Protein AF-A0A421JPJ9-F1 (afdb_monomer_lite)

Sequence (162 aa):
MTCSSADCVCAKKSTCTCGARPAQQCNCDKAKVENVKPAAGDACVCGKRNKDACTCGSHSHCDGHREGETDFTNLNNHLFKHRTMARLSGLQREVLKIYRQCVRTVKTKPPQTQDHWRKYIRAEFEKYRHLSKRDFGAVEHLIRVAHRRLEMLQDPQIKDIH

Radius of gyration: 26.37 Å; chains: 1; bounding box: 70×38×46 Å

Secondary structure (DSSP, 8-state):
----TTT-HHHHH-B-TTSSSBTT---STTHHHHTSPPPTTTB-TTSSSBGGG--SSS----SS---S-----S---------------HHHHHHHHHHHHHHHHHTTS-TTTHHHHHHHHHHHHHTTTTS-TT-HHHHHHHHHHHHHHHHHHH-TT-----

Foldseek 3Di:
DLDALVPDLLQVQFPDPVRPGHFLPDDDPCNVPGNDFDDPVQAASNSRDGLVDTPSVPPCNPPVDPDDDDDCPDDDDDPDDDDDPPPDDPLRVLVVVLLVLQLVLLVVADPVASVVSVVVSVVVVVVCPVPDPPPVVVSVVVSVVSVVVSVVSNDPVDRHDD

Structure (mmCIF, N/CA/C/O backbone):
data_AF-A0A421JPJ9-F1
#
_entry.id   AF-A0A421JPJ9-F1
#
loop_
_atom_site.group_PDB
_atom_site.id
_atom_site.type_symbol
_atom_site.label_atom_id
_atom_site.label_alt_id
_atom_site.label_comp_id
_atom_site.label_asym_id
_atom_site.label_entity_id
_atom_site.label_seq_id
_atom_site.pdbx_PDB_ins_code
_atom_site.Cartn_x
_atom_site.Cartn_y
_atom_site.Cartn_z
_atom_site.occupancy
_atom_site.B_iso_or_equiv
_atom_site.auth_seq_id
_atom_site.auth_comp_id
_atom_site.auth_asym_id
_atom_site.auth_atom_id
_atom_site.pdbx_PDB_model_num
ATOM 1 N N . MET A 1 1 ? -26.361 -1.803 24.656 1.00 39.25 1 MET A N 1
ATOM 2 C CA . MET A 1 1 ? -25.977 -0.386 24.841 1.00 39.25 1 MET A CA 1
ATOM 3 C C . MET A 1 1 ? -27.064 0.489 24.234 1.00 39.25 1 MET A C 1
ATOM 5 O O . MET A 1 1 ? -27.146 0.591 23.018 1.00 39.25 1 MET A O 1
ATOM 9 N N . THR A 1 2 ? -27.949 1.047 25.057 1.00 44.22 2 THR A N 1
ATOM 10 C CA . THR A 1 2 ? -28.990 1.994 24.630 1.00 44.22 2 THR A CA 1
ATOM 11 C C . THR A 1 2 ? -28.340 3.353 24.393 1.00 44.22 2 THR A C 1
ATOM 13 O O . THR A 1 2 ? -27.965 4.041 25.338 1.00 44.22 2 THR A O 1
ATOM 16 N N . CYS A 1 3 ? -28.133 3.723 23.131 1.00 48.28 3 CYS A N 1
ATOM 17 C CA . CYS A 1 3 ? -27.664 5.062 22.793 1.00 48.28 3 CYS A CA 1
ATOM 18 C C . CYS A 1 3 ? -28.818 6.041 23.058 1.00 48.28 3 CYS A C 1
ATOM 20 O O . CYS A 1 3 ? -29.842 5.979 22.379 1.00 48.28 3 CYS A O 1
ATOM 22 N N . SER A 1 4 ? -28.692 6.909 24.065 1.00 58.28 4 SER A N 1
ATOM 23 C CA . SER A 1 4 ? -29.684 7.958 24.320 1.00 58.28 4 SER A CA 1
ATOM 24 C C . SER A 1 4 ? -29.825 8.855 23.089 1.00 58.28 4 SER A C 1
ATOM 26 O O . SER A 1 4 ? -28.837 9.344 22.536 1.00 58.28 4 SER A O 1
ATOM 28 N N . SER A 1 5 ? -31.064 9.108 22.661 1.00 60.25 5 SER A N 1
ATOM 29 C CA . SER A 1 5 ? -31.365 9.879 21.445 1.00 60.25 5 SER A CA 1
ATOM 30 C C . SER A 1 5 ? -30.829 11.318 21.467 1.00 60.25 5 SER A C 1
ATOM 32 O O . SER A 1 5 ? -30.750 11.944 20.415 1.00 60.25 5 SER A O 1
ATOM 34 N N . ALA A 1 6 ? -30.485 11.850 22.645 1.00 61.69 6 ALA A N 1
ATOM 35 C CA . ALA A 1 6 ? -29.904 13.183 22.812 1.00 61.69 6 ALA A CA 1
ATOM 36 C C . ALA A 1 6 ? -28.446 13.270 22.312 1.00 61.69 6 ALA A C 1
ATOM 38 O O . ALA A 1 6 ? -28.052 14.274 21.715 1.00 61.69 6 ALA A O 1
ATOM 39 N N . ASP A 1 7 ? -27.669 12.196 22.471 1.00 62.38 7 ASP A N 1
ATOM 40 C CA . ASP A 1 7 ? -26.233 12.181 22.154 1.00 62.38 7 ASP A CA 1
ATOM 41 C C . ASP A 1 7 ? -25.907 11.476 20.838 1.00 62.38 7 ASP A C 1
ATOM 43 O O . ASP A 1 7 ? -24.813 11.631 20.290 1.00 62.38 7 ASP A O 1
ATOM 47 N N . CYS A 1 8 ? -26.873 10.747 20.282 1.00 71.19 8 CYS A N 1
ATOM 48 C CA . CYS A 1 8 ? -26.720 10.037 19.024 1.00 71.19 8 CYS A CA 1
ATOM 49 C C . CYS A 1 8 ? -26.398 10.997 17.859 1.00 71.19 8 CYS A C 1
ATOM 51 O O . CYS A 1 8 ? -27.195 11.869 17.501 1.00 71.19 8 CYS A O 1
ATOM 53 N N . VAL A 1 9 ? -25.256 10.785 17.195 1.00 74.19 9 VAL A N 1
ATOM 54 C CA . VAL A 1 9 ? -24.842 11.545 15.997 1.00 74.19 9 VAL A CA 1
ATOM 55 C C . VAL A 1 9 ? -25.904 11.476 14.891 1.00 74.19 9 VAL A C 1
ATOM 57 O O . VAL A 1 9 ? -26.162 12.482 14.230 1.00 74.19 9 VAL A O 1
ATOM 60 N N . CYS A 1 10 ? -26.566 10.326 14.716 1.00 73.94 10 CYS A N 1
ATOM 61 C CA . CYS A 1 10 ? -27.652 10.176 13.742 1.00 73.94 10 CYS A CA 1
ATOM 62 C C . CYS A 1 10 ? -28.866 11.046 14.094 1.00 73.94 10 CYS A C 1
ATOM 64 O O . CYS A 1 10 ? -29.481 11.618 13.198 1.00 73.94 10 CYS A O 1
ATOM 66 N N . ALA A 1 11 ? -29.188 11.196 15.383 1.00 73.94 11 ALA A N 1
ATOM 67 C CA . ALA A 1 11 ? -30.288 12.054 15.816 1.00 73.94 11 ALA A CA 1
ATOM 68 C C . ALA A 1 11 ? -29.985 13.537 15.549 1.00 73.94 11 ALA A C 1
ATOM 70 O O . ALA A 1 11 ? -30.854 14.250 15.049 1.00 73.94 11 ALA A O 1
ATOM 71 N N . LYS A 1 12 ? -28.739 13.978 15.783 1.00 77.88 12 LYS A N 1
ATOM 72 C CA . LYS A 1 12 ? -28.290 15.361 15.529 1.00 77.88 12 LYS A CA 1
ATOM 73 C C . LYS A 1 12 ? -28.315 15.745 14.044 1.00 77.88 12 LYS A C 1
ATOM 75 O O . LYS A 1 12 ? -28.532 16.907 13.725 1.00 77.88 12 LYS A O 1
ATOM 80 N N . LYS A 1 13 ? -28.104 14.779 13.142 1.00 77.88 13 LYS A N 1
ATOM 81 C CA . LYS A 1 13 ? -28.073 14.991 11.681 1.00 77.88 13 LYS A CA 1
ATOM 82 C C . LYS A 1 13 ? -29.394 14.684 10.965 1.00 77.88 13 LYS A C 1
ATOM 84 O O . LYS A 1 13 ? -29.486 14.877 9.759 1.00 77.88 13 LYS A O 1
ATOM 89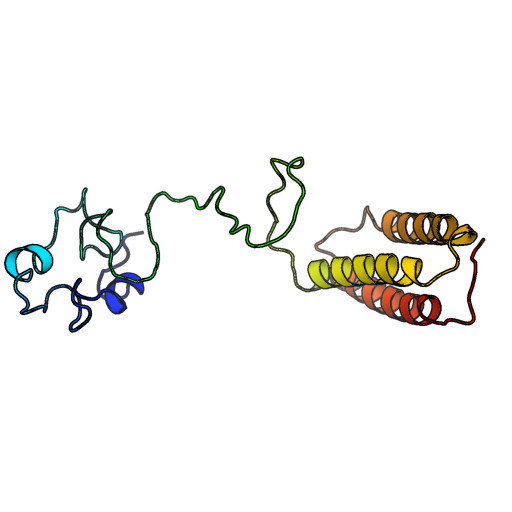 N N . SER A 1 14 ? -30.408 14.185 11.673 1.00 78.56 14 SER A N 1
ATOM 90 C CA . SER A 1 14 ? -31.696 13.829 11.066 1.00 78.56 14 SER A CA 1
ATOM 91 C C . SER A 1 14 ? -32.525 15.060 10.682 1.00 78.56 14 SER A C 1
ATOM 93 O O . SER A 1 14 ? -32.863 15.884 11.532 1.00 78.56 14 SER A O 1
ATOM 95 N N . THR A 1 15 ? -32.880 15.171 9.400 1.00 83.50 15 THR A N 1
ATOM 96 C CA . THR A 1 15 ? -33.701 16.259 8.841 1.00 83.50 15 THR A CA 1
ATOM 97 C C . THR A 1 15 ? -35.056 15.752 8.344 1.00 83.50 15 THR A C 1
ATOM 99 O O . THR A 1 15 ? -35.269 14.559 8.143 1.00 83.50 15 THR A O 1
ATOM 102 N N . CYS A 1 16 ? -36.024 16.647 8.184 1.00 83.00 16 CYS A N 1
ATOM 103 C CA . CYS A 1 16 ? -37.283 16.359 7.500 1.00 83.00 16 CYS A CA 1
ATOM 104 C C . CYS A 1 16 ? -37.013 15.980 6.035 1.00 83.00 16 CYS A C 1
ATOM 106 O O . CYS A 1 16 ? -36.012 16.415 5.471 1.00 83.00 16 CYS A O 1
ATOM 108 N N . THR A 1 17 ? -37.905 15.227 5.387 1.00 80.44 17 THR A N 1
ATOM 109 C CA . THR A 1 17 ? -37.726 14.834 3.973 1.00 80.44 17 THR A CA 1
ATOM 110 C C . THR A 1 17 ? -37.650 16.039 3.032 1.00 80.44 17 THR A C 1
ATOM 112 O O . THR A 1 17 ? -37.015 15.970 1.988 1.00 80.44 17 THR A O 1
ATOM 115 N N . CYS A 1 18 ? -38.245 17.173 3.409 1.00 78.50 18 CYS A N 1
ATOM 116 C CA . CYS A 1 18 ? -38.095 18.431 2.673 1.00 78.50 18 CYS A CA 1
ATOM 117 C C . CYS A 1 18 ? -36.748 19.144 2.913 1.00 78.50 18 CYS A C 1
ATOM 119 O O . CYS A 1 18 ? -36.513 20.200 2.340 1.00 78.50 18 CYS A O 1
ATOM 121 N N . GLY A 1 19 ? -35.893 18.636 3.805 1.00 76.25 19 GLY A N 1
ATOM 122 C CA . GLY A 1 19 ? -34.568 19.179 4.121 1.00 76.25 19 GLY A CA 1
ATOM 123 C C . GLY A 1 19 ? -34.549 20.476 4.940 1.00 76.25 19 GLY A C 1
ATOM 124 O O . GLY A 1 19 ? -33.510 20.820 5.490 1.00 76.25 19 GLY A O 1
ATOM 125 N N . ALA A 1 20 ? -35.678 21.177 5.080 1.00 79.00 20 ALA A N 1
ATOM 126 C CA . ALA A 1 20 ? -35.712 22.528 5.648 1.00 79.00 20 ALA A CA 1
ATOM 127 C C . ALA A 1 20 ? -35.536 22.600 7.178 1.00 79.00 20 ALA A C 1
ATOM 129 O O . ALA A 1 20 ? -35.175 23.648 7.710 1.00 79.00 20 ALA A O 1
ATOM 130 N N . ARG A 1 21 ? -35.841 21.519 7.909 1.00 78.81 21 ARG A N 1
ATOM 131 C CA . ARG A 1 21 ? -35.906 21.502 9.383 1.00 78.81 21 ARG A CA 1
ATOM 132 C C . ARG A 1 21 ? -35.450 20.165 9.976 1.00 78.81 21 ARG A C 1
ATOM 134 O O . ARG A 1 21 ? -35.525 19.152 9.278 1.00 78.81 21 ARG A O 1
ATOM 141 N N . PRO A 1 22 ? -35.006 20.128 11.247 1.00 81.62 22 PRO A N 1
ATOM 142 C CA . PRO A 1 22 ? -34.651 18.881 11.924 1.00 81.62 22 PRO A CA 1
ATOM 143 C C . PRO A 1 22 ? -35.864 17.950 12.081 1.00 81.62 22 PRO A C 1
ATOM 145 O O . PRO A 1 22 ? -37.018 18.392 12.110 1.00 81.62 22 PRO A O 1
ATOM 148 N N . ALA A 1 23 ? -35.607 16.643 12.183 1.00 78.19 23 ALA A N 1
ATOM 149 C CA . ALA A 1 23 ? -36.656 15.643 12.367 1.00 78.19 23 ALA A CA 1
ATOM 150 C C . ALA A 1 23 ? -37.499 15.940 13.624 1.00 78.19 23 ALA A C 1
ATOM 152 O O . ALA A 1 23 ? -36.956 16.287 14.675 1.00 78.19 23 ALA A O 1
ATOM 153 N N . GLN A 1 24 ? -38.819 15.744 13.522 1.00 77.75 24 GLN A N 1
ATOM 154 C CA . GLN A 1 24 ? -39.828 16.018 14.564 1.00 77.75 24 GLN A CA 1
ATOM 155 C C . GLN A 1 24 ? -40.206 17.484 14.795 1.00 77.75 24 GLN A C 1
ATOM 157 O O . GLN A 1 24 ? -41.005 17.766 15.683 1.00 77.75 24 GLN A O 1
ATOM 162 N N . GLN A 1 25 ? -39.680 18.415 13.998 1.00 81.44 25 GLN A N 1
ATOM 163 C CA . GLN A 1 25 ? -40.018 19.845 14.083 1.00 81.44 25 GLN A CA 1
ATOM 164 C C . GLN A 1 25 ? -40.460 20.422 12.730 1.00 81.44 25 GLN A C 1
ATOM 166 O O . GLN A 1 25 ? -40.444 21.636 12.506 1.00 81.44 25 GLN A O 1
ATOM 171 N N . CYS A 1 26 ? -40.826 19.549 11.793 1.00 82.50 26 CYS A N 1
ATOM 172 C CA . CYS A 1 26 ? -41.166 19.944 10.437 1.00 82.50 26 CYS A CA 1
ATOM 173 C C . CYS A 1 26 ? -42.572 20.553 10.376 1.00 82.50 26 CYS A C 1
ATOM 175 O O . CYS A 1 26 ? -43.464 20.131 11.103 1.00 82.50 26 CYS A O 1
ATOM 177 N N . ASN A 1 27 ? -42.785 21.527 9.499 1.00 85.75 27 ASN A N 1
ATOM 178 C CA . ASN A 1 27 ? -44.088 22.156 9.251 1.00 85.75 27 ASN A CA 1
ATOM 179 C C . ASN A 1 27 ? -44.524 22.034 7.780 1.00 85.75 27 ASN A C 1
ATOM 181 O O . ASN A 1 27 ? -45.384 22.785 7.338 1.00 85.75 27 ASN A O 1
ATOM 185 N N . CYS A 1 28 ? -43.916 21.121 7.017 1.00 84.44 28 CYS A N 1
ATOM 186 C CA . CYS A 1 28 ? -44.314 20.848 5.637 1.00 84.44 28 CYS A CA 1
ATOM 187 C C . CYS A 1 28 ? -45.593 19.997 5.578 1.00 84.44 28 CYS A C 1
ATOM 189 O O . CYS A 1 28 ? -46.057 19.482 6.595 1.00 84.44 28 CYS A O 1
ATOM 191 N N . ASP A 1 29 ? -46.107 19.747 4.377 1.00 85.44 29 ASP A N 1
ATOM 192 C CA . ASP A 1 29 ? -47.320 18.939 4.170 1.00 85.44 29 ASP A CA 1
ATOM 193 C C . ASP A 1 29 ? -47.202 17.506 4.723 1.00 85.44 29 ASP A C 1
ATOM 195 O O . ASP A 1 29 ? -48.194 16.877 5.090 1.00 85.44 29 ASP A O 1
ATOM 199 N N . LYS A 1 30 ? -45.969 16.999 4.867 1.00 80.19 30 LYS A N 1
ATOM 200 C CA . LYS A 1 30 ? -45.662 15.683 5.453 1.00 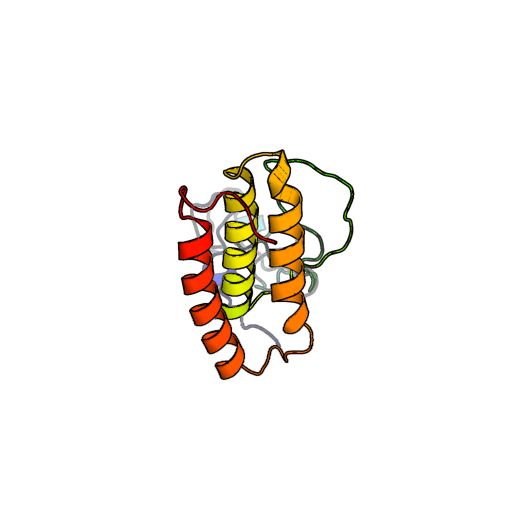80.19 30 LYS A CA 1
ATOM 201 C C . LYS A 1 30 ? -45.468 15.715 6.975 1.00 80.19 30 LYS A C 1
ATOM 203 O O . LYS A 1 30 ? -45.241 14.667 7.577 1.00 80.19 30 LYS A O 1
ATOM 208 N N . ALA A 1 31 ? -45.591 16.873 7.629 1.00 83.75 31 ALA A N 1
ATOM 209 C CA . ALA A 1 31 ? -45.366 17.039 9.070 1.00 83.75 31 ALA A CA 1
ATOM 210 C C . ALA A 1 31 ? -46.241 16.119 9.929 1.00 83.75 31 ALA A C 1
ATOM 212 O O . ALA A 1 31 ? -45.767 15.580 10.928 1.00 83.75 31 ALA A O 1
ATOM 213 N N . LYS A 1 32 ? -47.493 15.888 9.510 1.00 83.12 32 LYS A N 1
ATOM 214 C CA . LYS A 1 32 ? -48.431 14.989 10.203 1.00 83.12 32 LYS A CA 1
ATOM 215 C C . LYS A 1 32 ? -47.909 13.550 10.304 1.00 83.12 32 LYS A C 1
ATOM 217 O O . LYS A 1 32 ? -48.257 12.849 11.243 1.00 83.12 32 LYS A O 1
ATOM 222 N N . VAL A 1 33 ? -47.068 13.131 9.358 1.00 80.44 33 VAL A N 1
ATOM 223 C CA . VAL A 1 33 ? -46.494 11.780 9.287 1.00 80.44 33 VAL A CA 1
ATOM 224 C C . VAL A 1 33 ? -45.077 11.756 9.868 1.00 80.44 33 VAL A C 1
ATOM 226 O O . VAL A 1 33 ? -44.721 10.844 10.605 1.00 80.44 33 VAL A O 1
ATOM 229 N N . GLU A 1 34 ? -44.258 12.768 9.578 1.00 79.44 34 GLU A N 1
ATOM 230 C CA . GLU A 1 34 ? -42.824 12.753 9.906 1.00 79.44 34 GLU A CA 1
ATOM 231 C C . GLU A 1 34 ? -42.474 13.257 11.307 1.00 79.44 34 GLU A C 1
ATOM 233 O O . GLU A 1 34 ? -41.356 13.031 11.776 1.00 79.44 34 GLU A O 1
ATOM 238 N N . ASN A 1 35 ? -43.405 13.929 11.989 1.00 83.62 35 ASN A N 1
ATOM 239 C CA . ASN A 1 35 ? -43.181 14.372 13.364 1.00 83.62 35 ASN A CA 1
ATOM 240 C C . ASN A 1 35 ? -43.566 13.335 14.425 1.00 83.62 35 ASN A C 1
ATOM 242 O O . ASN A 1 35 ? -43.386 13.584 15.617 1.00 83.62 35 ASN A O 1
ATOM 246 N N . VAL A 1 36 ? -44.058 12.169 14.010 1.00 82.62 36 VAL A N 1
ATOM 247 C CA . VAL A 1 36 ? -44.482 11.100 14.915 1.00 82.62 36 VAL A CA 1
ATOM 248 C C . VAL A 1 36 ? -43.316 10.145 15.180 1.00 82.62 36 VAL A C 1
ATOM 250 O O . VAL A 1 36 ? -42.617 9.716 14.262 1.00 82.62 36 VAL A O 1
ATOM 253 N N . LYS A 1 37 ? -43.087 9.813 16.457 1.00 78.19 37 LYS A N 1
ATOM 254 C CA . LYS A 1 37 ? -42.110 8.791 16.865 1.00 78.19 37 LYS A CA 1
ATOM 255 C C . LYS A 1 37 ? -42.696 7.396 16.624 1.00 78.19 37 LYS A C 1
ATOM 257 O O . LYS A 1 37 ? -43.774 7.129 17.151 1.00 78.19 37 LYS A O 1
ATOM 262 N N . PRO A 1 38 ? -42.007 6.506 15.895 1.00 74.00 38 PRO A N 1
ATOM 263 C CA . PRO A 1 38 ? -42.458 5.128 15.753 1.00 74.00 38 PRO A CA 1
ATOM 264 C C . PRO A 1 38 ? -42.180 4.293 17.004 1.00 74.00 38 PRO A C 1
ATOM 266 O O . PRO A 1 38 ? -41.374 4.670 17.859 1.00 74.00 38 PRO A O 1
ATOM 269 N N . ALA A 1 39 ? -42.850 3.143 17.098 1.00 75.88 39 ALA A N 1
ATOM 270 C CA . ALA A 1 39 ? -42.641 2.177 18.168 1.00 75.88 39 ALA A CA 1
ATOM 271 C C . ALA A 1 39 ? -41.198 1.638 18.157 1.00 75.88 39 ALA A C 1
ATOM 273 O O . ALA A 1 39 ? -40.556 1.554 17.111 1.00 75.88 39 ALA A O 1
ATOM 274 N N . ALA A 1 40 ? -40.686 1.247 19.328 1.00 65.69 40 ALA A N 1
ATOM 275 C CA . ALA A 1 40 ? -39.278 0.880 19.517 1.00 65.69 40 ALA A CA 1
ATOM 276 C C . ALA A 1 40 ? -38.780 -0.262 18.600 1.00 65.69 40 ALA A C 1
ATOM 278 O O . ALA A 1 40 ? -37.586 -0.321 18.317 1.00 65.69 40 ALA A O 1
ATOM 279 N N . GLY A 1 41 ? -39.671 -1.140 18.120 1.00 69.94 41 GLY A N 1
ATOM 280 C CA . GLY A 1 41 ? -39.334 -2.229 17.191 1.00 69.94 41 GLY A CA 1
ATOM 281 C C . GLY A 1 41 ? -39.093 -1.779 15.745 1.00 69.94 41 GLY A C 1
ATOM 282 O O . GLY A 1 41 ? -38.243 -2.354 15.061 1.00 69.94 41 GLY A O 1
ATOM 283 N N . ASP A 1 42 ? -39.765 -0.712 15.314 1.00 73.25 42 ASP A N 1
ATOM 284 C CA . ASP A 1 42 ? -39.740 -0.213 13.930 1.00 73.25 42 ASP A CA 1
ATOM 285 C C . ASP A 1 42 ? -38.886 1.045 13.777 1.00 73.25 42 ASP A C 1
ATOM 287 O O . ASP A 1 42 ? -38.617 1.503 12.665 1.00 73.25 42 ASP A O 1
ATOM 291 N N . ALA A 1 43 ? -38.437 1.614 14.894 1.00 75.44 43 ALA A N 1
ATOM 292 C CA . ALA A 1 43 ? -37.625 2.811 14.920 1.00 75.44 43 ALA A CA 1
ATOM 293 C C . ALA A 1 43 ? -36.170 2.552 14.489 1.00 75.44 43 ALA A C 1
ATOM 295 O O . ALA A 1 43 ? -35.575 1.513 14.781 1.00 75.44 43 ALA A O 1
ATOM 296 N N . CYS A 1 44 ? -35.561 3.553 13.847 1.00 73.56 44 CYS A N 1
ATOM 297 C CA . CYS A 1 44 ? -34.114 3.639 13.658 1.00 73.56 44 CYS A CA 1
ATOM 298 C C . CYS A 1 44 ? -33.380 3.551 15.002 1.00 73.56 44 CYS A C 1
ATOM 300 O O . CYS A 1 44 ? -33.937 3.877 16.049 1.00 73.56 44 CYS A O 1
ATOM 302 N N . VAL A 1 45 ? -32.072 3.284 14.956 1.00 75.56 45 VAL A N 1
ATOM 303 C CA . VAL A 1 45 ? -31.160 3.356 16.122 1.00 75.56 45 VAL A CA 1
ATOM 304 C C . VAL A 1 45 ? -31.302 4.670 16.903 1.00 75.56 45 VAL A C 1
ATOM 306 O O . VAL A 1 45 ? -31.139 4.714 18.116 1.00 75.56 45 VAL A O 1
ATOM 309 N N . CYS A 1 46 ? -31.624 5.754 16.200 1.00 72.75 46 CYS A N 1
ATOM 310 C CA . CYS A 1 46 ? -31.854 7.080 16.754 1.00 72.75 46 CYS A CA 1
ATOM 311 C C . CYS A 1 46 ? -33.231 7.302 17.410 1.00 72.75 46 CYS A C 1
ATOM 313 O O . CYS A 1 46 ? -33.432 8.340 18.041 1.00 72.75 46 CYS A O 1
ATOM 315 N N . GLY A 1 47 ? -34.202 6.409 17.206 1.00 77.19 47 GLY A N 1
ATOM 316 C CA . GLY A 1 47 ? -35.580 6.552 17.686 1.00 77.19 47 GLY A CA 1
ATOM 317 C C . GLY A 1 47 ? -36.402 7.659 17.007 1.00 77.19 47 GLY A C 1
ATOM 318 O O . GLY A 1 47 ? -37.475 8.019 17.487 1.00 77.19 47 GLY A O 1
ATOM 319 N N . LYS A 1 48 ? -35.888 8.274 15.933 1.00 76.81 48 LYS A N 1
ATOM 320 C CA . LYS A 1 48 ? -36.467 9.479 15.314 1.00 76.81 48 LYS A CA 1
ATOM 321 C C . LYS A 1 48 ? -37.414 9.197 14.143 1.00 76.81 48 LYS A C 1
ATOM 323 O O . LYS A 1 48 ? -38.310 10.005 13.923 1.00 76.81 48 LYS A O 1
ATOM 328 N N . ARG A 1 49 ? -37.215 8.096 13.409 1.00 77.56 49 ARG A N 1
ATOM 329 C CA . ARG A 1 49 ? -37.982 7.673 12.216 1.00 77.56 49 ARG A CA 1
ATOM 330 C C . ARG A 1 49 ? -38.008 6.148 12.116 1.00 77.56 49 ARG A C 1
ATOM 332 O O . ARG A 1 49 ? -37.299 5.494 12.878 1.00 77.56 49 ARG A O 1
ATOM 339 N N . ASN A 1 50 ? -38.785 5.603 11.180 1.00 78.00 50 ASN A N 1
ATOM 340 C CA . ASN A 1 50 ? -38.760 4.172 10.866 1.00 78.00 50 ASN A CA 1
ATOM 341 C C . ASN A 1 50 ? -37.378 3.745 10.349 1.00 78.00 50 ASN A C 1
ATOM 343 O O . ASN A 1 50 ? -36.665 4.563 9.755 1.00 78.00 50 ASN A O 1
ATOM 347 N N . LYS A 1 51 ? -37.020 2.471 10.545 1.00 74.94 51 LYS A N 1
ATOM 348 C CA . LYS A 1 51 ? -35.765 1.860 10.069 1.00 74.94 51 LYS A CA 1
ATOM 349 C C . LYS A 1 51 ? -35.488 2.149 8.590 1.00 74.94 51 LYS A C 1
ATOM 351 O O . LYS A 1 51 ? -34.372 2.541 8.255 1.00 74.94 51 LYS A O 1
ATOM 356 N N . ASP A 1 52 ? -36.518 2.080 7.750 1.00 72.88 52 ASP A N 1
ATOM 357 C CA . ASP A 1 52 ? -36.387 2.214 6.290 1.00 72.88 52 ASP A CA 1
ATOM 358 C C . ASP A 1 52 ? -36.534 3.654 5.778 1.00 72.88 52 ASP A C 1
ATOM 360 O O . ASP A 1 52 ? -36.447 3.914 4.582 1.00 72.88 52 ASP A O 1
ATOM 364 N N . ALA A 1 53 ? -36.747 4.618 6.678 1.00 73.25 53 ALA A N 1
ATOM 365 C CA . ALA A 1 53 ? -37.013 6.009 6.325 1.00 73.25 53 ALA A CA 1
ATOM 366 C C . ALA A 1 53 ? -36.035 6.995 6.991 1.00 73.25 53 ALA A C 1
ATOM 368 O O . ALA A 1 53 ? -36.407 8.151 7.210 1.00 73.25 53 ALA A O 1
ATOM 369 N N . CYS A 1 54 ? -34.811 6.578 7.364 1.00 73.38 54 CYS A N 1
ATOM 370 C CA . CYS A 1 54 ? -33.838 7.517 7.946 1.00 73.38 54 CYS A CA 1
ATOM 371 C C . CYS A 1 54 ? -33.332 8.510 6.899 1.00 73.38 54 CYS A C 1
ATOM 373 O O . CYS A 1 54 ? -32.746 8.143 5.888 1.00 73.38 54 CYS A O 1
ATOM 375 N N . THR A 1 55 ? -33.464 9.789 7.220 1.00 73.81 55 THR A N 1
ATOM 376 C CA . THR A 1 55 ? -32.976 10.938 6.442 1.00 73.81 55 THR A CA 1
ATOM 377 C C . THR A 1 55 ? -31.694 11.531 7.033 1.00 73.81 55 THR A C 1
ATOM 379 O O . THR A 1 55 ? -31.247 12.605 6.653 1.00 73.81 55 THR A O 1
ATOM 382 N N . CYS A 1 56 ? -31.086 10.838 7.994 1.00 68.88 56 CYS A N 1
ATOM 383 C CA . CYS A 1 56 ? -29.930 11.282 8.764 1.00 68.88 56 CYS A CA 1
ATOM 384 C C . CYS A 1 56 ? -28.622 11.413 7.960 1.00 68.88 56 CYS A C 1
ATOM 386 O O . CYS A 1 56 ? -27.606 11.809 8.535 1.00 68.88 56 CYS A O 1
ATOM 388 N N . GLY A 1 57 ? -28.619 11.045 6.671 1.00 62.66 57 GLY A N 1
ATOM 389 C CA . GLY A 1 57 ? -27.453 11.054 5.770 1.00 62.66 57 GLY A CA 1
ATOM 390 C C . GLY A 1 57 ? -26.369 10.031 6.135 1.00 62.66 57 GLY A C 1
ATOM 391 O O . GLY A 1 57 ? -25.642 9.538 5.281 1.00 62.66 57 GLY A O 1
ATOM 392 N N . SER A 1 58 ? -26.298 9.641 7.405 1.00 57.97 58 SER A N 1
ATOM 393 C CA . SER A 1 58 ? -25.612 8.453 7.876 1.00 57.97 58 SER A CA 1
ATOM 394 C C . SER A 1 58 ? -26.484 7.249 7.542 1.00 57.97 58 SER A C 1
ATOM 396 O O . SER A 1 58 ? -27.390 6.934 8.315 1.00 57.97 58 SER A O 1
ATOM 398 N N . HIS A 1 59 ? -26.227 6.590 6.405 1.00 43.16 59 HIS A N 1
ATOM 399 C CA . HIS A 1 59 ? -26.758 5.256 6.098 1.00 43.16 59 HIS A CA 1
ATOM 400 C C . HIS A 1 59 ? -26.471 4.329 7.283 1.00 43.16 59 HIS A C 1
ATOM 402 O O . HIS A 1 59 ? -25.395 3.754 7.423 1.00 43.16 59 HIS A O 1
ATOM 408 N N . SER A 1 60 ? -27.445 4.260 8.175 1.00 45.12 60 SER A N 1
ATOM 409 C CA . SER A 1 60 ? -27.481 3.407 9.345 1.00 45.12 60 SER A CA 1
ATOM 410 C C . SER A 1 60 ? -28.714 2.544 9.179 1.00 45.12 60 SER A C 1
ATOM 412 O O . SER A 1 60 ? -29.638 2.565 9.989 1.00 45.12 60 SER A O 1
ATOM 414 N N . HIS A 1 61 ? -28.709 1.776 8.084 1.00 46.62 61 HIS A N 1
ATOM 415 C CA . HIS A 1 61 ? -29.328 0.474 8.189 1.00 46.62 61 HIS A CA 1
ATOM 416 C C . HIS A 1 61 ? -28.575 -0.259 9.294 1.00 46.62 61 HIS A C 1
ATOM 418 O O . HIS A 1 61 ? -27.342 -0.279 9.346 1.00 46.62 61 HIS A O 1
ATOM 424 N N . CYS A 1 62 ? -29.362 -0.696 10.255 1.00 46.59 62 CYS A N 1
ATOM 425 C CA . CYS A 1 62 ? -28.944 -1.291 11.499 1.00 46.59 62 CYS A CA 1
ATOM 426 C C . CYS A 1 62 ? -29.200 -2.784 11.424 1.00 46.59 62 CYS A C 1
ATOM 428 O O . CYS A 1 62 ? -29.845 -3.344 12.295 1.00 46.59 62 CYS A O 1
ATOM 430 N N . ASP A 1 63 ? -28.636 -3.409 10.402 1.00 39.38 63 ASP A N 1
ATOM 431 C CA . ASP A 1 63 ? -28.076 -4.729 10.601 1.00 39.38 63 ASP A CA 1
ATOM 432 C C . ASP A 1 63 ? -26.623 -4.508 10.993 1.00 39.38 63 ASP A C 1
ATOM 434 O O . ASP A 1 63 ? -25.903 -3.722 10.377 1.00 39.38 63 ASP A O 1
ATOM 438 N N . GLY A 1 64 ? -26.188 -5.142 12.074 1.00 42.88 64 GLY A N 1
ATOM 439 C CA . GLY A 1 64 ? -24.839 -5.017 12.618 1.00 42.88 64 GLY A CA 1
ATOM 440 C C . GLY A 1 64 ? -23.717 -5.551 11.717 1.00 42.88 64 GLY A C 1
ATOM 441 O O . GLY A 1 64 ? -22.716 -6.007 12.253 1.00 42.88 64 GLY A O 1
ATOM 442 N N . HIS A 1 65 ? -23.839 -5.491 10.389 1.00 34.75 65 HIS A N 1
ATOM 443 C CA . HIS A 1 65 ? -22.792 -5.781 9.413 1.00 34.75 65 HIS A CA 1
ATOM 444 C C . HIS A 1 65 ? -22.892 -4.820 8.215 1.00 34.75 65 HIS A C 1
ATOM 446 O O . HIS A 1 65 ? -23.930 -4.721 7.572 1.00 34.75 65 HIS A O 1
ATOM 452 N N . ARG A 1 66 ? -21.781 -4.173 7.828 1.00 44.91 66 ARG A N 1
ATOM 453 C CA . ARG A 1 66 ? -21.541 -3.861 6.403 1.00 44.91 66 ARG A CA 1
ATOM 454 C C . ARG A 1 66 ? -20.584 -4.911 5.862 1.00 44.91 66 ARG A C 1
ATOM 456 O O . ARG A 1 66 ? -19.377 -4.688 5.792 1.00 44.91 66 ARG A O 1
ATOM 463 N N . GLU A 1 67 ? -21.130 -6.070 5.520 1.00 34.50 67 GLU A N 1
ATOM 464 C CA . GLU A 1 67 ? -20.445 -7.071 4.707 1.00 34.50 67 GLU A CA 1
ATOM 465 C C . GLU A 1 67 ? -20.902 -6.917 3.256 1.00 34.50 67 GLU A C 1
ATOM 467 O O . GLU A 1 67 ? -22.075 -7.092 2.951 1.00 34.50 67 GLU A O 1
ATOM 472 N N . GLY A 1 68 ? -19.972 -6.568 2.359 1.00 49.00 68 GLY A N 1
ATOM 473 C CA . GLY A 1 68 ? -20.180 -6.715 0.914 1.00 49.00 68 GLY A CA 1
ATOM 474 C C . GLY A 1 68 ? -20.385 -5.457 0.066 1.00 49.00 68 GLY A C 1
ATOM 475 O O . GLY A 1 68 ? -20.474 -5.608 -1.147 1.00 49.00 68 GLY A O 1
ATOM 476 N N . GLU A 1 69 ? -20.393 -4.234 0.605 1.00 36.81 69 GLU A N 1
ATOM 477 C CA . GLU A 1 69 ? -20.513 -3.040 -0.253 1.00 36.81 69 GLU A CA 1
ATOM 478 C C . GLU A 1 69 ? -19.145 -2.402 -0.542 1.00 36.81 69 GLU A C 1
ATOM 480 O O . GLU A 1 69 ? -18.607 -1.612 0.237 1.00 36.81 69 GLU A O 1
ATOM 485 N N . THR A 1 70 ? -18.566 -2.786 -1.680 1.00 49.00 70 THR A N 1
ATOM 486 C CA . THR A 1 70 ? -17.524 -2.026 -2.380 1.00 49.00 70 THR A CA 1
ATOM 487 C C . THR A 1 70 ? -18.169 -1.277 -3.541 1.00 49.00 70 THR A C 1
ATOM 489 O O . THR A 1 70 ? -18.826 -1.895 -4.371 1.00 49.00 70 THR A O 1
ATOM 492 N N . ASP A 1 71 ? -17.970 0.038 -3.595 1.00 38.97 71 ASP A N 1
ATOM 493 C CA . ASP A 1 71 ? -18.287 0.889 -4.744 1.00 38.97 71 ASP A CA 1
ATOM 494 C C . ASP A 1 71 ? -17.221 0.661 -5.838 1.00 38.97 71 ASP A C 1
ATOM 496 O O . ASP A 1 71 ? -16.017 0.724 -5.570 1.00 38.97 71 ASP A O 1
ATOM 500 N N . PHE A 1 72 ? -17.674 0.301 -7.043 1.00 36.91 72 PHE A N 1
ATOM 501 C CA . PHE A 1 72 ? -16.895 -0.255 -8.159 1.00 36.91 72 PHE A CA 1
ATOM 502 C C . PHE A 1 72 ? -16.813 0.691 -9.370 1.00 36.91 72 PHE A C 1
ATOM 504 O O . PHE A 1 72 ? -16.807 0.237 -10.517 1.00 36.91 72 PHE A O 1
ATOM 511 N N . THR A 1 73 ? -16.725 2.006 -9.183 1.00 39.72 73 THR A N 1
ATOM 512 C CA . THR A 1 73 ? -16.468 2.900 -10.325 1.00 39.72 73 THR A CA 1
ATOM 513 C C . THR A 1 73 ? -14.995 2.823 -10.773 1.00 39.72 73 THR A C 1
ATOM 515 O O . THR A 1 73 ? -14.151 3.607 -10.356 1.00 39.72 73 THR A O 1
ATOM 518 N N . ASN A 1 74 ? -14.726 1.868 -11.681 1.00 33.59 74 ASN A N 1
ATOM 519 C CA . ASN A 1 74 ? -13.519 1.663 -12.511 1.00 33.59 74 ASN A CA 1
ATOM 520 C C . ASN A 1 74 ? -12.272 1.072 -11.806 1.00 33.59 74 ASN A C 1
ATOM 522 O O . ASN A 1 74 ? -11.647 1.731 -10.988 1.00 33.59 74 ASN A O 1
ATOM 526 N N . LEU A 1 75 ? -11.745 -0.128 -12.102 1.00 37.22 75 LEU A N 1
ATOM 527 C CA . LEU A 1 75 ? -11.777 -0.974 -13.306 1.00 37.22 75 LEU A CA 1
ATOM 528 C C . LEU A 1 75 ? -11.415 -2.439 -12.955 1.00 37.22 75 LEU A C 1
ATOM 530 O O . LEU A 1 75 ? -10.433 -2.687 -12.259 1.00 37.22 75 LEU A O 1
ATOM 534 N N . ASN A 1 76 ? -12.181 -3.375 -13.529 1.00 36.91 76 ASN A N 1
ATOM 535 C CA . ASN A 1 76 ? -11.813 -4.719 -14.010 1.00 36.91 76 ASN A CA 1
ATOM 536 C C . ASN A 1 76 ? -10.892 -5.611 -13.151 1.00 36.91 76 ASN A C 1
ATOM 538 O O . ASN A 1 76 ? -9.672 -5.494 -13.230 1.00 36.91 76 ASN A O 1
ATOM 542 N N . ASN A 1 77 ? -11.459 -6.625 -12.479 1.00 36.28 77 ASN A N 1
ATOM 543 C CA . ASN A 1 77 ? -11.370 -8.036 -12.916 1.00 36.28 77 ASN A CA 1
ATOM 544 C C . ASN A 1 77 ? -12.105 -8.965 -11.920 1.00 36.28 77 ASN A C 1
ATOM 546 O O . ASN A 1 77 ? -11.776 -9.036 -10.736 1.00 36.28 77 ASN A O 1
ATOM 550 N N . HIS A 1 78 ? -13.112 -9.684 -12.405 1.00 35.50 78 HIS A N 1
ATOM 551 C CA . HIS A 1 78 ? -14.207 -10.292 -11.638 1.00 35.50 78 HIS A CA 1
ATOM 552 C C . HIS A 1 78 ? -13.907 -11.698 -11.064 1.00 35.50 78 HIS A C 1
ATOM 554 O O . HIS A 1 78 ? -14.774 -12.567 -11.082 1.00 35.50 78 HIS A O 1
ATOM 560 N N . LEU A 1 79 ? -12.695 -11.957 -10.552 1.00 36.38 79 LEU A N 1
ATOM 561 C CA . LEU A 1 79 ? -12.258 -13.332 -10.216 1.00 36.38 79 LEU A CA 1
ATOM 562 C C . L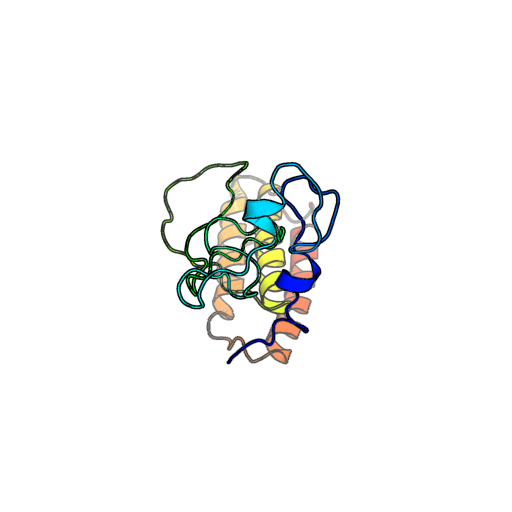EU A 1 79 ? -11.693 -13.567 -8.806 1.00 36.38 79 LEU A C 1
ATOM 564 O O . LEU A 1 79 ? -11.224 -14.660 -8.516 1.00 36.38 79 LEU A O 1
ATOM 568 N N . PHE A 1 80 ? -11.798 -12.607 -7.886 1.00 38.84 80 PHE A N 1
ATOM 569 C CA . PHE A 1 80 ? -11.391 -12.814 -6.488 1.00 38.84 80 PHE A CA 1
ATOM 570 C C . PHE A 1 80 ? -12.508 -12.421 -5.513 1.00 38.84 80 PHE A C 1
ATOM 572 O O . PHE A 1 80 ? -12.403 -11.449 -4.766 1.00 38.84 80 PHE A O 1
ATOM 579 N N . LYS A 1 81 ? -13.604 -13.194 -5.523 1.00 36.41 81 LYS A N 1
ATOM 580 C CA . LYS A 1 81 ? -14.586 -13.211 -4.427 1.00 36.41 81 LYS A CA 1
ATOM 581 C C . LYS A 1 81 ? -13.874 -13.678 -3.149 1.00 36.41 81 LYS A C 1
ATOM 583 O O . LYS A 1 81 ? -13.260 -14.736 -3.143 1.00 36.41 81 LYS A O 1
ATOM 588 N N . HIS A 1 82 ? -13.990 -12.887 -2.084 1.00 37.16 82 HIS A N 1
ATOM 589 C CA . HIS A 1 82 ? -13.450 -13.115 -0.734 1.00 37.16 82 HIS A CA 1
ATOM 590 C C . HIS A 1 82 ? -11.957 -12.829 -0.527 1.00 37.16 82 HIS A C 1
ATOM 592 O O . HIS A 1 82 ? -11.144 -13.700 -0.232 1.00 37.16 82 HIS A O 1
ATOM 598 N N . ARG A 1 83 ? -11.618 -11.539 -0.507 1.00 38.16 83 ARG A N 1
ATOM 599 C CA . ARG A 1 83 ? -10.558 -11.053 0.380 1.00 38.16 83 ARG A CA 1
ATOM 600 C C . ARG A 1 83 ? -11.053 -9.804 1.092 1.00 38.16 83 ARG A C 1
ATOM 602 O O . ARG A 1 83 ? -11.029 -8.712 0.534 1.00 38.16 83 ARG A O 1
ATOM 609 N N . THR A 1 84 ? -11.518 -9.975 2.325 1.00 40.03 84 THR A N 1
ATOM 610 C CA . THR A 1 84 ? -11.748 -8.873 3.261 1.00 40.03 84 THR A CA 1
ATOM 611 C C . THR A 1 84 ? -10.474 -8.026 3.328 1.00 40.03 84 THR A C 1
ATOM 613 O O . THR A 1 84 ? -9.399 -8.503 3.700 1.00 40.03 84 THR A O 1
ATOM 616 N N . MET A 1 85 ? -10.548 -6.764 2.902 1.00 46.41 85 MET A N 1
ATOM 617 C CA . MET A 1 85 ? -9.442 -5.823 3.071 1.00 46.41 85 MET A CA 1
ATOM 618 C C . MET A 1 85 ? -9.373 -5.450 4.551 1.00 46.41 85 MET A C 1
ATOM 620 O O . MET A 1 85 ? -9.986 -4.482 4.994 1.00 46.41 85 MET A O 1
ATOM 624 N N . ALA A 1 86 ? -8.653 -6.261 5.330 1.00 55.72 86 ALA A N 1
ATOM 625 C CA . ALA A 1 86 ? -8.321 -5.959 6.716 1.00 55.72 86 ALA A CA 1
ATOM 626 C C . ALA A 1 86 ? -7.821 -4.508 6.824 1.00 55.72 86 ALA A C 1
ATOM 628 O O . ALA A 1 86 ? -7.018 -4.066 5.998 1.00 55.72 86 ALA A O 1
ATOM 629 N N . ARG A 1 87 ? -8.286 -3.758 7.835 1.00 61.31 87 ARG A N 1
ATOM 630 C CA . ARG A 1 87 ? -7.771 -2.411 8.121 1.00 61.31 87 ARG A CA 1
ATOM 631 C C . ARG A 1 87 ? -6.281 -2.515 8.447 1.00 61.31 87 ARG A C 1
ATOM 633 O O . ARG A 1 87 ? -5.900 -2.876 9.553 1.00 61.31 87 ARG A O 1
ATOM 640 N N . LEU A 1 88 ? -5.452 -2.223 7.449 1.00 76.62 88 LEU A N 1
ATOM 641 C CA . LEU A 1 88 ? -3.999 -2.267 7.569 1.00 76.62 88 LEU A CA 1
ATOM 642 C C . LEU A 1 88 ? -3.501 -1.124 8.453 1.00 76.62 88 LEU A C 1
ATOM 644 O O . LEU A 1 88 ? -3.958 0.016 8.288 1.00 76.62 88 LEU A O 1
ATOM 648 N N . SER A 1 89 ? -2.535 -1.424 9.326 1.00 84.06 89 SER A N 1
ATOM 649 C CA . SER A 1 89 ? -1.805 -0.408 10.094 1.00 84.06 89 SER A CA 1
ATOM 650 C C . SER A 1 89 ? -1.028 0.535 9.167 1.00 84.06 89 SER A C 1
ATOM 652 O O . SER A 1 89 ? -0.770 0.199 8.008 1.00 84.06 89 SER A O 1
ATOM 654 N N . GLY A 1 90 ? -0.630 1.712 9.664 1.00 86.12 90 GLY A N 1
ATOM 655 C CA . GLY A 1 90 ? 0.174 2.668 8.887 1.00 86.12 90 GLY A CA 1
ATOM 656 C C . GLY A 1 90 ? 1.434 2.024 8.301 1.00 86.12 90 GLY A C 1
ATOM 657 O O . GLY A 1 90 ? 1.657 2.095 7.095 1.00 86.12 90 GLY A O 1
ATOM 658 N N . LEU A 1 91 ? 2.171 1.271 9.123 1.00 86.56 91 LEU A N 1
ATOM 659 C CA . LEU A 1 91 ? 3.359 0.534 8.686 1.00 86.56 91 LEU A CA 1
ATOM 660 C C . LEU A 1 91 ? 3.032 -0.536 7.638 1.00 86.56 91 LEU A C 1
ATOM 662 O O . LEU A 1 91 ? 3.716 -0.626 6.627 1.00 86.56 91 LEU A O 1
ATOM 666 N N . GLN A 1 92 ? 1.951 -1.306 7.811 1.00 84.88 92 GLN A N 1
ATOM 667 C CA . GLN A 1 92 ? 1.538 -2.306 6.816 1.00 84.88 92 GLN A CA 1
ATOM 668 C C . GLN A 1 92 ? 1.171 -1.670 5.470 1.00 84.88 92 GLN A C 1
ATOM 670 O O . GLN A 1 92 ? 1.474 -2.235 4.417 1.00 84.88 92 GLN A O 1
ATOM 675 N N . ARG A 1 93 ? 0.528 -0.496 5.485 1.00 87.31 93 ARG A N 1
ATOM 676 C CA . ARG A 1 93 ? 0.250 0.266 4.261 1.00 87.31 93 ARG A CA 1
ATOM 677 C C . ARG A 1 93 ? 1.541 0.718 3.596 1.00 87.31 93 ARG A C 1
ATOM 679 O O . ARG A 1 93 ? 1.636 0.593 2.377 1.00 87.31 93 ARG A O 1
ATOM 686 N N . GLU A 1 94 ? 2.516 1.180 4.374 1.00 90.62 94 GLU A N 1
ATOM 687 C CA . GLU A 1 94 ? 3.808 1.606 3.839 1.00 90.62 94 GLU A CA 1
ATOM 688 C C . GLU A 1 94 ? 4.571 0.431 3.216 1.00 90.62 94 GLU A C 1
ATOM 690 O O . GLU A 1 94 ? 5.015 0.537 2.076 1.00 90.62 94 GLU A O 1
ATOM 695 N N . VAL A 1 95 ? 4.599 -0.741 3.867 1.00 90.88 95 VAL A N 1
ATOM 696 C CA . VAL A 1 95 ? 5.175 -1.965 3.275 1.00 90.88 95 VAL A CA 1
ATOM 697 C C . VAL A 1 95 ? 4.530 -2.285 1.921 1.00 90.88 95 VAL A C 1
ATOM 699 O O . VAL A 1 95 ? 5.230 -2.535 0.937 1.00 90.88 95 VAL A O 1
ATOM 702 N N . LEU A 1 96 ? 3.194 -2.245 1.828 1.00 90.81 96 LEU A N 1
ATOM 703 C CA . LEU A 1 96 ? 2.499 -2.501 0.561 1.00 90.81 96 LEU A CA 1
ATOM 704 C C . LEU A 1 96 ? 2.762 -1.424 -0.492 1.00 90.81 96 LEU A C 1
ATOM 706 O O . LEU A 1 96 ? 2.820 -1.733 -1.684 1.00 90.81 96 LEU A O 1
ATOM 710 N N . LYS A 1 97 ? 2.875 -0.162 -0.081 1.00 92.50 97 LYS A N 1
ATOM 711 C CA . LYS A 1 97 ? 3.185 0.958 -0.969 1.00 92.50 97 LYS A CA 1
ATOM 712 C C . LYS A 1 97 ? 4.572 0.777 -1.581 1.00 92.50 97 LYS A C 1
ATOM 714 O O . LYS A 1 97 ? 4.665 0.812 -2.807 1.00 92.50 97 LYS A O 1
ATOM 719 N N . ILE A 1 98 ? 5.582 0.469 -0.765 1.00 94.62 98 ILE A N 1
ATOM 720 C CA . ILE A 1 98 ? 6.948 0.169 -1.216 1.00 94.62 98 ILE A CA 1
ATOM 721 C C . ILE A 1 98 ? 6.937 -1.020 -2.173 1.00 94.62 98 ILE A C 1
ATOM 723 O O . ILE A 1 98 ? 7.432 -0.901 -3.288 1.00 94.62 98 ILE A O 1
ATOM 727 N N . TYR A 1 99 ? 6.297 -2.136 -1.807 1.00 93.19 99 TYR A N 1
ATOM 728 C CA . TYR A 1 99 ? 6.221 -3.313 -2.678 1.00 93.19 99 TYR A CA 1
ATOM 729 C C . TYR A 1 99 ? 5.625 -2.981 -4.054 1.00 93.19 99 TYR A C 1
ATOM 731 O O . TYR A 1 99 ? 6.195 -3.314 -5.095 1.00 93.19 99 TYR A O 1
ATOM 739 N N . ARG A 1 100 ? 4.487 -2.273 -4.080 1.00 92.50 100 ARG A N 1
ATOM 740 C CA . ARG A 1 100 ? 3.855 -1.843 -5.336 1.00 92.50 100 ARG A CA 1
ATOM 741 C C . ARG A 1 100 ? 4.744 -0.878 -6.115 1.00 92.50 100 ARG A C 1
ATOM 743 O O . ARG A 1 100 ? 4.723 -0.919 -7.341 1.00 92.50 100 ARG A O 1
ATOM 750 N N . GLN A 1 101 ? 5.486 -0.006 -5.438 1.00 93.81 101 GLN A N 1
ATOM 751 C CA . GLN A 1 101 ? 6.420 0.911 -6.081 1.00 93.81 101 GLN A CA 1
ATOM 752 C C . GLN A 1 101 ? 7.573 0.146 -6.730 1.00 93.81 101 GLN A C 1
ATOM 754 O O . GLN A 1 101 ? 7.782 0.339 -7.921 1.00 93.81 101 GLN A O 1
ATOM 759 N N . CYS A 1 102 ? 8.205 -0.804 -6.030 1.00 92.00 102 CYS A N 1
ATOM 760 C CA . CYS A 1 102 ? 9.224 -1.684 -6.609 1.00 92.00 102 CYS A CA 1
ATOM 761 C C . CYS A 1 102 ? 8.706 -2.354 -7.888 1.00 92.00 102 CYS A C 1
ATOM 763 O O . CYS A 1 102 ? 9.324 -2.241 -8.941 1.00 92.00 102 CYS A O 1
ATOM 765 N N . VAL A 1 103 ? 7.524 -2.981 -7.831 1.00 90.06 103 VAL A N 1
ATOM 766 C CA . VAL A 1 103 ? 6.919 -3.670 -8.988 1.00 90.06 103 VAL A CA 1
ATOM 767 C C . VAL A 1 103 ? 6.627 -2.717 -10.153 1.00 90.06 103 VAL A C 1
ATOM 769 O O . VAL A 1 103 ? 6.775 -3.108 -11.311 1.00 90.06 103 VAL A O 1
ATOM 772 N N . ARG A 1 104 ? 6.214 -1.473 -9.881 1.00 92.62 104 ARG A N 1
ATOM 773 C CA . ARG A 1 104 ? 6.024 -0.460 -10.931 1.00 92.62 104 ARG A CA 1
ATOM 774 C C . ARG A 1 104 ? 7.352 -0.039 -11.549 1.00 92.62 104 ARG A C 1
ATOM 776 O O . ARG A 1 104 ? 7.419 0.042 -12.768 1.00 92.62 104 ARG A O 1
ATOM 783 N N . THR A 1 105 ? 8.391 0.157 -10.744 1.00 92.12 105 THR A N 1
ATOM 784 C CA . THR A 1 105 ? 9.728 0.502 -11.237 1.00 92.12 105 THR A CA 1
ATOM 785 C C . THR A 1 105 ? 10.323 -0.622 -12.081 1.00 92.12 105 THR A C 1
ATOM 787 O O . THR A 1 105 ? 10.982 -0.350 -13.070 1.00 92.12 105 THR A O 1
ATOM 790 N N . VAL A 1 106 ? 10.018 -1.896 -11.807 1.00 91.88 106 VAL A N 1
ATOM 791 C CA . VAL A 1 106 ? 10.450 -2.984 -12.707 1.00 91.88 106 VAL A CA 1
ATOM 792 C C . VAL A 1 106 ? 9.930 -2.796 -14.133 1.00 91.88 106 VAL A C 1
ATOM 794 O O . VAL A 1 106 ? 10.626 -3.138 -15.082 1.00 91.88 106 VAL A O 1
ATOM 797 N N . LYS A 1 107 ? 8.742 -2.209 -14.321 1.00 90.25 107 LYS A N 1
ATOM 798 C CA . LYS A 1 107 ? 8.208 -1.955 -15.668 1.00 90.25 107 LYS A CA 1
ATOM 799 C C . LYS A 1 107 ? 9.031 -0.938 -16.461 1.00 90.25 107 LYS A C 1
ATOM 801 O O . LYS A 1 107 ? 8.892 -0.900 -17.677 1.00 90.25 107 LYS A O 1
ATOM 806 N N . THR A 1 108 ? 9.859 -0.129 -15.797 1.00 91.12 108 THR A N 1
ATOM 807 C CA . THR A 1 108 ? 10.766 0.813 -16.466 1.00 91.12 108 THR A CA 1
ATOM 808 C C . THR A 1 108 ? 12.085 0.156 -16.884 1.00 91.12 108 THR A C 1
ATOM 810 O O . THR A 1 108 ? 12.844 0.754 -17.641 1.00 91.12 108 THR A O 1
ATOM 813 N N . LYS A 1 109 ? 12.366 -1.074 -16.428 1.00 90.25 109 LYS A N 1
ATOM 814 C CA . LYS A 1 109 ? 13.559 -1.844 -16.806 1.00 90.25 109 LYS A CA 1
ATOM 815 C C . LYS A 1 109 ? 13.355 -2.583 -18.140 1.00 90.25 109 LYS A C 1
ATOM 817 O O . LYS A 1 109 ? 12.206 -2.857 -18.508 1.00 90.25 109 LYS A O 1
ATOM 822 N N . PRO A 1 110 ? 14.437 -2.937 -18.863 1.00 92.56 110 PRO A N 1
ATOM 823 C CA . PRO A 1 110 ? 14.350 -3.675 -20.124 1.00 92.56 110 PRO A CA 1
ATOM 824 C C . PRO A 1 110 ? 13.541 -4.979 -19.991 1.00 92.56 110 PRO A C 1
ATOM 826 O O . PRO A 1 110 ? 13.753 -5.706 -19.022 1.00 92.56 110 PRO A O 1
ATOM 829 N N . PRO A 1 111 ? 12.655 -5.332 -20.947 1.00 92.88 111 PRO A N 1
ATO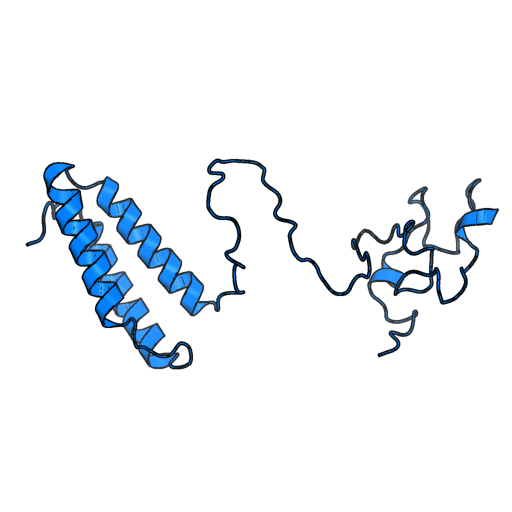M 830 C CA . PRO A 1 111 ? 11.746 -6.481 -20.830 1.00 92.88 111 PRO A CA 1
ATOM 831 C C . PRO A 1 111 ? 12.433 -7.810 -20.498 1.00 92.88 111 PRO A C 1
ATOM 833 O O . PRO A 1 111 ? 11.897 -8.598 -19.725 1.00 92.88 111 PRO A O 1
ATOM 836 N N . GLN A 1 112 ? 13.632 -8.018 -21.046 1.00 93.25 112 GLN A N 1
ATOM 837 C CA . GLN A 1 112 ? 14.435 -9.233 -20.882 1.00 93.25 112 GLN A CA 1
ATOM 838 C C . GLN A 1 112 ? 14.864 -9.462 -19.425 1.00 93.25 112 GLN A C 1
ATOM 840 O O . GLN A 1 112 ? 14.939 -10.601 -18.981 1.00 93.25 112 GLN A O 1
ATOM 845 N N . THR A 1 113 ? 15.097 -8.388 -18.666 1.00 93.31 113 THR A N 1
ATOM 846 C CA . THR A 1 113 ? 15.617 -8.453 -17.292 1.00 93.31 113 THR A CA 1
ATOM 847 C C . THR A 1 113 ? 14.514 -8.322 -16.241 1.00 93.31 113 THR A C 1
ATOM 849 O O . THR A 1 113 ? 14.724 -8.625 -15.066 1.00 93.31 113 THR A O 1
ATOM 852 N N . GLN A 1 114 ? 13.297 -7.913 -16.628 1.00 91.31 114 GLN A N 1
ATOM 853 C CA . GLN A 1 114 ? 12.188 -7.671 -15.692 1.00 91.31 114 GLN A CA 1
ATOM 854 C C . GLN A 1 114 ? 11.858 -8.881 -14.812 1.00 91.31 114 GLN A C 1
ATOM 856 O O . GLN A 1 114 ? 11.457 -8.713 -13.657 1.00 91.31 114 GLN A O 1
ATOM 861 N N . ASP A 1 115 ? 12.015 -10.098 -15.329 1.00 93.81 115 ASP A N 1
ATOM 862 C CA . ASP A 1 115 ? 11.744 -11.308 -14.557 1.00 93.81 115 ASP A CA 1
ATOM 863 C C . ASP A 1 115 ? 12.782 -11.554 -13.462 1.00 93.81 115 ASP A C 1
ATOM 865 O O . ASP A 1 115 ? 12.401 -11.979 -12.367 1.00 93.81 115 ASP A O 1
ATOM 869 N N . HIS A 1 116 ? 14.053 -11.212 -13.691 1.00 93.56 116 HIS A N 1
ATOM 870 C CA . HIS A 1 116 ? 15.094 -11.257 -12.658 1.00 93.56 116 HIS A CA 1
ATOM 871 C C . HIS A 1 116 ? 14.750 -10.293 -11.519 1.00 93.56 116 HIS A C 1
ATOM 873 O O . HIS A 1 116 ? 14.675 -10.691 -10.354 1.00 93.56 116 HIS A O 1
ATOM 879 N N . TRP A 1 117 ? 14.370 -9.060 -11.864 1.00 90.81 117 TRP A N 1
ATOM 880 C CA . TRP A 1 117 ? 13.911 -8.059 -10.901 1.00 90.81 117 TRP A CA 1
ATOM 881 C C . TRP A 1 117 ? 12.685 -8.508 -10.097 1.00 90.81 117 TRP A C 1
ATOM 883 O O . TRP A 1 117 ? 12.649 -8.353 -8.874 1.00 90.81 117 TRP A O 1
ATOM 893 N N . ARG A 1 118 ? 11.671 -9.095 -10.750 1.00 92.12 118 ARG A N 1
ATOM 894 C CA . ARG A 1 118 ? 10.477 -9.624 -10.063 1.00 92.12 118 ARG A CA 1
ATOM 895 C C . ARG A 1 118 ? 10.838 -10.734 -9.082 1.00 92.12 118 ARG A C 1
ATOM 897 O O . ARG A 1 118 ? 10.304 -10.740 -7.970 1.00 92.12 118 ARG A O 1
ATOM 904 N N . LYS A 1 119 ? 11.708 -11.665 -9.487 1.00 93.06 119 LYS A N 1
ATOM 905 C CA . LYS A 1 119 ? 12.173 -12.774 -8.642 1.00 93.06 119 LYS A CA 1
ATOM 906 C C . LYS A 1 119 ? 12.931 -12.253 -7.428 1.00 93.06 119 LYS A C 1
ATOM 908 O O . LYS A 1 119 ? 12.575 -12.617 -6.312 1.00 93.06 119 LYS A O 1
ATOM 913 N N . TYR A 1 120 ? 13.876 -11.339 -7.629 1.00 92.69 120 TYR A N 1
ATOM 914 C CA . TYR A 1 120 ? 14.632 -10.714 -6.546 1.00 92.69 120 TYR A CA 1
ATOM 915 C C . TYR A 1 120 ? 13.740 -9.975 -5.551 1.00 92.69 120 TYR A C 1
ATOM 917 O O . TYR A 1 120 ? 13.814 -10.242 -4.357 1.00 92.69 120 TYR A O 1
ATOM 925 N N . ILE A 1 121 ? 12.835 -9.104 -6.022 1.00 91.81 121 ILE A N 1
ATOM 926 C CA . ILE A 1 121 ? 11.920 -8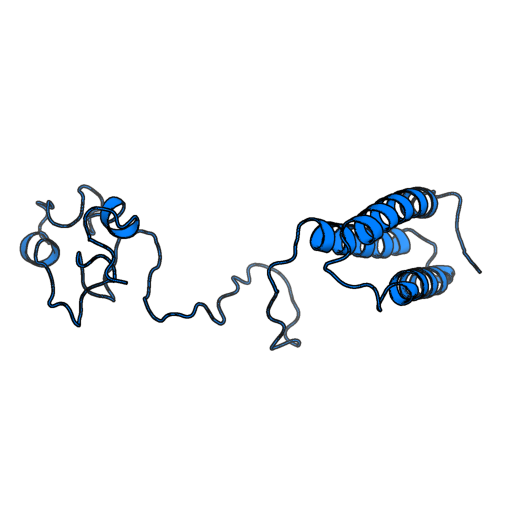.373 -5.130 1.00 91.81 121 ILE A CA 1
ATOM 927 C C . ILE A 1 121 ? 11.072 -9.359 -4.324 1.00 91.81 121 ILE A C 1
ATOM 929 O O . ILE A 1 121 ? 10.909 -9.187 -3.120 1.00 91.81 121 ILE A O 1
ATOM 933 N N . ARG A 1 122 ? 10.530 -10.407 -4.957 1.00 92.31 122 ARG A N 1
ATOM 934 C CA . ARG A 1 122 ? 9.745 -11.420 -4.237 1.00 92.31 122 ARG A CA 1
ATOM 935 C C . ARG A 1 122 ? 10.589 -12.153 -3.198 1.00 92.31 122 ARG A C 1
ATOM 937 O O . ARG A 1 122 ? 10.148 -12.245 -2.059 1.00 92.31 122 ARG A O 1
ATOM 944 N N . ALA A 1 123 ? 11.780 -12.617 -3.567 1.00 92.00 123 ALA A N 1
ATOM 945 C CA . ALA A 1 123 ? 12.690 -13.304 -2.657 1.00 92.00 123 ALA A CA 1
ATOM 946 C C . ALA A 1 123 ? 13.060 -12.422 -1.455 1.00 92.00 123 ALA A C 1
ATOM 948 O O . ALA A 1 123 ? 13.055 -12.891 -0.321 1.00 92.00 123 ALA A O 1
ATOM 949 N N . GLU A 1 124 ? 13.303 -11.130 -1.682 1.00 91.88 124 GLU A N 1
ATOM 950 C CA . GLU A 1 124 ? 13.691 -10.202 -0.623 1.00 91.88 124 GLU A CA 1
ATOM 951 C C . GLU A 1 124 ? 12.566 -9.955 0.388 1.00 91.88 124 GLU A C 1
ATOM 953 O O . GLU A 1 124 ? 12.816 -9.912 1.590 1.00 91.88 124 GLU A O 1
ATOM 958 N N . PHE A 1 125 ? 11.318 -9.835 -0.075 1.00 91.69 125 PHE A N 1
ATOM 959 C CA . PHE A 1 125 ? 10.162 -9.710 0.819 1.00 91.69 125 PHE A CA 1
ATOM 960 C C . PHE A 1 125 ? 9.821 -11.039 1.514 1.00 91.69 125 PHE A C 1
ATOM 962 O O . PHE A 1 125 ? 9.378 -11.026 2.664 1.00 91.69 125 PHE A O 1
ATOM 969 N N . GLU A 1 126 ? 10.054 -12.181 0.860 1.00 92.44 126 GLU A N 1
ATOM 970 C CA . GLU A 1 126 ? 9.779 -13.508 1.424 1.00 92.44 126 GLU A CA 1
ATOM 971 C C . GLU A 1 126 ? 10.682 -13.822 2.630 1.00 92.44 126 GLU A C 1
ATOM 973 O O . GLU A 1 126 ? 10.214 -14.434 3.593 1.00 92.44 126 GLU A O 1
ATOM 978 N N . LYS A 1 127 ? 11.929 -13.317 2.648 1.00 92.62 127 LYS A N 1
ATOM 979 C CA . LYS A 1 127 ? 12.865 -13.449 3.787 1.00 92.62 127 LYS A CA 1
ATOM 980 C C . LYS A 1 127 ? 12.248 -13.031 5.122 1.00 92.62 127 LYS A C 1
ATOM 982 O O . LYS A 1 127 ? 12.554 -13.629 6.146 1.00 92.62 127 LYS A O 1
ATOM 987 N N . TYR A 1 128 ? 11.357 -12.042 5.112 1.00 92.06 128 TYR A N 1
ATOM 988 C CA . TYR A 1 128 ? 10.750 -11.473 6.318 1.00 92.06 128 TYR A CA 1
ATOM 989 C C . TYR A 1 128 ? 9.295 -11.904 6.522 1.00 92.06 128 TYR A C 1
ATOM 991 O O . TYR A 1 128 ? 8.587 -11.333 7.349 1.00 92.06 128 TYR A O 1
ATOM 999 N N . ARG A 1 129 ? 8.819 -12.926 5.800 1.00 88.62 129 ARG A N 1
ATOM 1000 C CA . ARG A 1 129 ? 7.431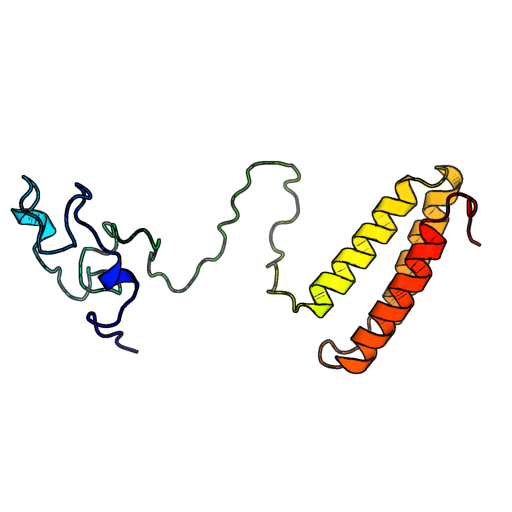 -13.404 5.904 1.00 88.62 129 ARG A CA 1
ATOM 1001 C C . ARG A 1 129 ? 7.058 -13.920 7.294 1.00 88.62 129 ARG A C 1
ATOM 1003 O O . ARG A 1 129 ? 5.895 -13.838 7.682 1.00 88.62 129 ARG A O 1
ATOM 1010 N N . HIS A 1 130 ? 8.034 -14.450 8.025 1.00 86.94 130 HIS A N 1
ATOM 1011 C CA . HIS A 1 130 ? 7.862 -14.964 9.382 1.00 86.94 130 HIS A CA 1
ATOM 1012 C C . HIS A 1 130 ? 7.834 -13.854 10.448 1.00 86.94 130 HIS A C 1
ATOM 1014 O O . HIS A 1 130 ? 7.541 -14.132 11.610 1.00 86.94 130 HIS A O 1
ATOM 1020 N N . LEU A 1 131 ? 8.119 -12.599 10.075 1.00 87.38 131 LEU A N 1
ATOM 1021 C CA . LEU A 1 131 ? 8.144 -11.476 11.005 1.00 87.38 131 LEU A CA 1
ATOM 1022 C C . LEU A 1 131 ? 6.738 -11.191 11.554 1.00 87.38 131 LEU A C 1
ATOM 1024 O O . LEU A 1 131 ? 5.759 -11.047 10.812 1.00 87.38 131 LEU A O 1
ATOM 1028 N N . SER A 1 132 ? 6.640 -11.062 12.876 1.00 84.38 132 SER A N 1
ATOM 1029 C CA . SER A 1 132 ? 5.384 -10.719 13.536 1.00 84.38 132 SER A CA 1
ATOM 1030 C C . SER A 1 132 ? 4.959 -9.288 13.215 1.00 84.38 132 SER A C 1
ATOM 1032 O O . SER A 1 132 ? 5.730 -8.340 13.325 1.00 84.38 132 SER A O 1
ATOM 1034 N N . LYS A 1 133 ? 3.667 -9.099 12.934 1.00 80.38 133 LYS A N 1
ATOM 1035 C CA . LYS A 1 133 ? 3.055 -7.777 12.701 1.00 80.38 133 LYS A CA 1
ATOM 1036 C C . LYS A 1 133 ? 3.066 -6.859 13.934 1.00 80.38 133 LYS A C 1
ATOM 1038 O O . LYS A 1 133 ? 2.675 -5.702 13.807 1.00 80.38 133 LYS A O 1
ATOM 1043 N N . ARG A 1 134 ? 3.424 -7.388 15.110 1.00 82.69 134 ARG A N 1
ATOM 1044 C CA . ARG A 1 134 ? 3.530 -6.647 16.379 1.00 82.69 134 ARG A CA 1
ATOM 1045 C C . ARG A 1 134 ? 4.948 -6.137 16.649 1.00 82.69 134 ARG A C 1
ATOM 1047 O O . ARG A 1 134 ? 5.126 -5.345 17.565 1.00 82.69 134 ARG A O 1
ATOM 1054 N N . ASP A 1 135 ? 5.935 -6.574 15.867 1.00 85.69 135 ASP A N 1
ATOM 1055 C CA . ASP A 1 135 ? 7.317 -6.115 15.994 1.00 85.69 135 ASP A CA 1
ATOM 1056 C C . ASP A 1 135 ? 7.520 -4.817 15.203 1.00 85.69 135 ASP A C 1
ATOM 1058 O O . ASP A 1 135 ? 8.043 -4.791 14.087 1.00 85.69 135 ASP A O 1
ATOM 1062 N N . PHE A 1 136 ? 7.005 -3.722 15.761 1.00 89.25 136 PHE A N 1
ATOM 1063 C CA . PHE A 1 136 ? 7.007 -2.424 15.091 1.00 89.25 136 PHE A CA 1
ATOM 1064 C C . PHE A 1 136 ? 8.431 -1.926 14.805 1.00 89.25 136 PHE A C 1
ATOM 1066 O O . PHE A 1 136 ? 8.682 -1.427 13.710 1.00 89.25 136 PHE A O 1
ATOM 1073 N N . GLY A 1 137 ? 9.371 -2.131 15.735 1.00 90.31 137 GLY A N 1
ATOM 1074 C CA . GLY A 1 137 ? 10.757 -1.677 15.595 1.00 90.31 137 GLY A CA 1
ATOM 1075 C C . GLY A 1 137 ? 11.498 -2.376 14.455 1.00 90.31 137 GLY A C 1
ATOM 1076 O O . GLY A 1 137 ? 12.127 -1.709 13.625 1.00 90.31 137 GLY A O 1
ATOM 1077 N N . ALA A 1 138 ? 11.373 -3.704 14.350 1.00 90.94 138 ALA A N 1
ATOM 1078 C CA . ALA A 1 138 ? 11.958 -4.445 13.236 1.00 90.94 138 ALA A CA 1
ATOM 1079 C C . ALA A 1 138 ? 11.310 -4.055 11.896 1.00 90.94 138 ALA A C 1
ATOM 1081 O O . ALA A 1 138 ? 12.017 -3.817 10.914 1.00 90.94 138 ALA A O 1
ATOM 1082 N N . VAL A 1 139 ? 9.977 -3.917 11.854 1.00 90.50 139 VAL A N 1
ATOM 1083 C CA . VAL A 1 139 ? 9.249 -3.493 10.643 1.00 90.50 139 VAL A CA 1
ATOM 1084 C C . VAL A 1 139 ? 9.700 -2.105 10.178 1.00 90.50 139 VAL A C 1
ATOM 1086 O O . VAL A 1 139 ? 9.965 -1.912 8.993 1.00 90.50 139 VAL A O 1
ATOM 1089 N N . GLU A 1 140 ? 9.836 -1.139 11.084 1.00 93.19 140 GLU A N 1
ATOM 1090 C CA . GLU A 1 140 ? 10.302 0.214 10.759 1.00 93.19 140 GLU A CA 1
ATOM 1091 C C . GLU A 1 140 ? 11.745 0.239 10.256 1.00 93.19 140 GLU A C 1
ATOM 1093 O O . GLU A 1 140 ? 12.073 0.969 9.314 1.00 93.19 140 GLU A O 1
ATOM 1098 N N . HIS A 1 141 ? 12.630 -0.551 10.867 1.00 93.75 141 HIS A N 1
ATOM 1099 C CA . HIS A 1 141 ? 13.995 -0.701 10.376 1.00 93.75 141 HIS A CA 1
ATOM 1100 C C . HIS A 1 141 ? 14.005 -1.239 8.938 1.00 93.75 141 HIS A C 1
ATOM 1102 O O . HIS A 1 141 ? 14.631 -0.641 8.060 1.00 93.75 141 HIS A O 1
ATOM 1108 N N . LEU A 1 142 ? 13.250 -2.305 8.670 1.00 94.31 142 LEU A N 1
ATOM 1109 C CA . LEU A 1 142 ? 13.161 -2.910 7.341 1.00 94.31 142 LEU A CA 1
ATOM 1110 C C . LEU A 1 142 ? 12.536 -1.971 6.307 1.00 94.31 142 LEU A C 1
ATOM 1112 O O . LEU A 1 142 ? 13.006 -1.930 5.173 1.00 94.31 142 LEU A O 1
ATOM 1116 N N . ILE A 1 143 ? 11.544 -1.164 6.688 1.00 93.88 143 ILE A N 1
ATOM 1117 C CA . ILE A 1 143 ? 10.979 -0.117 5.823 1.00 93.88 143 ILE A CA 1
ATOM 1118 C C . ILE A 1 143 ? 12.057 0.900 5.423 1.00 93.88 143 ILE A C 1
ATOM 1120 O O . ILE A 1 143 ? 12.167 1.248 4.247 1.00 93.88 143 ILE A O 1
ATOM 1124 N N . ARG A 1 144 ? 12.895 1.352 6.365 1.00 94.62 144 ARG A N 1
ATOM 1125 C CA . ARG A 1 144 ? 14.010 2.269 6.062 1.00 94.62 144 ARG A CA 1
ATOM 1126 C C . ARG A 1 144 ? 15.041 1.629 5.132 1.00 94.62 144 ARG A C 1
ATOM 1128 O O . ARG A 1 144 ? 15.495 2.271 4.188 1.00 94.62 144 ARG A O 1
ATOM 1135 N N . VAL A 1 145 ? 15.382 0.359 5.352 1.00 93.88 145 VAL A N 1
ATOM 1136 C CA . VAL A 1 145 ? 16.283 -0.396 4.462 1.00 93.88 145 VAL A CA 1
ATOM 1137 C C . VAL A 1 145 ? 15.680 -0.550 3.063 1.00 93.88 145 VAL A C 1
ATOM 1139 O O . VAL A 1 145 ? 16.383 -0.369 2.068 1.00 93.88 145 VAL A O 1
ATOM 1142 N N . ALA A 1 146 ? 14.382 -0.842 2.972 1.00 93.50 146 ALA A N 1
ATOM 1143 C CA . ALA A 1 146 ? 13.684 -1.018 1.707 1.00 93.50 146 ALA A CA 1
ATOM 1144 C C . ALA A 1 146 ? 13.633 0.277 0.883 1.00 93.50 146 ALA A C 1
ATOM 1146 O O . ALA A 1 146 ? 13.834 0.212 -0.327 1.00 93.50 146 ALA A O 1
ATOM 1147 N N . HIS A 1 147 ? 13.448 1.441 1.516 1.00 94.00 147 HIS A N 1
ATOM 1148 C CA . HIS A 1 147 ? 13.513 2.734 0.823 1.00 94.00 147 HIS A CA 1
ATOM 1149 C C . HIS A 1 147 ? 14.880 2.981 0.174 1.00 94.00 147 HIS A C 1
ATOM 1151 O O . HIS A 1 147 ? 14.930 3.284 -1.014 1.00 94.00 147 HIS A O 1
ATOM 1157 N N . ARG A 1 148 ? 15.986 2.733 0.890 1.00 91.88 148 ARG A N 1
ATOM 1158 C CA . ARG A 1 148 ? 17.340 2.867 0.314 1.00 91.88 148 ARG A CA 1
ATOM 1159 C C . ARG A 1 148 ? 17.563 1.945 -0.887 1.00 91.88 148 ARG A C 1
ATOM 1161 O O . ARG A 1 148 ? 18.174 2.320 -1.879 1.00 91.88 148 ARG A O 1
ATOM 1168 N N . ARG A 1 149 ? 17.039 0.719 -0.823 1.00 90.31 149 ARG A N 1
ATOM 1169 C CA . ARG A 1 149 ? 17.120 -0.231 -1.946 1.00 90.31 149 ARG A CA 1
ATOM 1170 C C . ARG A 1 149 ? 16.239 0.174 -3.126 1.00 90.31 149 ARG A C 1
ATOM 1172 O O . ARG A 1 149 ? 16.572 -0.133 -4.266 1.00 90.31 149 ARG A O 1
ATOM 1179 N N . LEU A 1 150 ? 15.114 0.831 -2.862 1.00 91.69 150 LEU A N 1
ATOM 1180 C CA . LEU A 1 150 ? 14.216 1.320 -3.899 1.00 91.69 150 LEU A CA 1
ATOM 1181 C C . LEU A 1 150 ? 14.833 2.477 -4.686 1.00 91.69 150 LEU A C 1
ATOM 1183 O O . LEU A 1 150 ? 14.659 2.507 -5.899 1.00 91.69 150 LEU A O 1
ATOM 1187 N N . GLU A 1 151 ? 15.584 3.366 -4.033 1.00 90.44 151 GLU A N 1
ATOM 1188 C CA . GLU A 1 151 ? 16.350 4.427 -4.705 1.00 90.44 151 GLU A CA 1
ATOM 1189 C C . GLU A 1 151 ? 17.324 3.832 -5.731 1.00 90.44 151 GLU A C 1
ATOM 1191 O O . GLU A 1 151 ? 17.295 4.202 -6.901 1.00 90.44 151 GLU A O 1
ATOM 1196 N N . MET A 1 152 ? 18.086 2.807 -5.333 1.00 87.81 152 MET A N 1
ATOM 1197 C CA . MET A 1 152 ? 18.954 2.051 -6.244 1.00 87.81 152 MET A CA 1
ATOM 1198 C C . MET A 1 152 ? 18.157 1.412 -7.395 1.00 87.81 152 MET A C 1
ATOM 1200 O O . MET A 1 152 ? 18.562 1.464 -8.550 1.00 87.81 152 MET A O 1
ATOM 1204 N N . LEU A 1 153 ? 16.990 0.828 -7.114 1.00 87.12 153 LEU A N 1
ATOM 1205 C CA . LEU A 1 153 ? 16.160 0.201 -8.147 1.00 87.12 153 LEU A CA 1
ATOM 1206 C C . LEU A 1 153 ? 15.563 1.230 -9.126 1.00 87.12 153 LEU A C 1
ATOM 1208 O O . LEU A 1 153 ? 15.301 0.898 -10.282 1.00 87.12 153 LEU A O 1
ATOM 1212 N N . GLN A 1 154 ? 15.354 2.474 -8.691 1.00 89.88 154 GLN A N 1
ATOM 1213 C CA . GLN A 1 154 ? 14.894 3.583 -9.532 1.00 89.88 154 GLN A CA 1
ATOM 1214 C C . GLN A 1 154 ? 15.988 4.146 -10.442 1.00 89.88 154 GLN A C 1
ATOM 1216 O O . GLN A 1 154 ? 15.645 4.742 -11.463 1.00 89.88 154 GLN A O 1
ATOM 1221 N N . ASP A 1 155 ? 17.263 3.897 -10.141 1.00 90.50 155 ASP A N 1
ATOM 1222 C CA . ASP A 1 155 ? 18.382 4.350 -10.962 1.00 90.50 155 ASP A CA 1
ATOM 1223 C C . ASP A 1 155 ? 18.302 3.757 -12.388 1.00 90.50 155 ASP A C 1
ATOM 1225 O O . ASP A 1 155 ? 18.298 2.529 -12.555 1.00 90.50 155 ASP A O 1
ATOM 1229 N N . PRO A 1 156 ? 18.208 4.588 -13.445 1.00 87.75 156 PRO A N 1
ATOM 1230 C CA . PRO A 1 156 ? 18.148 4.118 -14.827 1.00 87.75 156 PRO A CA 1
ATOM 1231 C C . PRO A 1 156 ? 19.450 3.459 -15.315 1.00 87.75 156 PRO A C 1
ATOM 1233 O O . PRO A 1 156 ? 19.412 2.728 -16.306 1.00 87.75 156 PRO A O 1
ATOM 1236 N N . GLN A 1 157 ? 20.586 3.682 -14.645 1.00 89.19 157 GLN A N 1
ATOM 1237 C CA . GLN A 1 157 ? 21.868 3.069 -15.000 1.00 89.19 157 GLN A CA 1
ATOM 1238 C C . GLN A 1 157 ? 21.904 1.571 -14.670 1.00 89.19 157 GLN A C 1
ATOM 1240 O O . GLN A 1 157 ? 22.575 0.803 -15.362 1.00 89.19 157 GLN A O 1
ATOM 1245 N N . ILE A 1 158 ? 21.133 1.130 -13.672 1.00 88.12 158 ILE A N 1
ATOM 1246 C CA . ILE A 1 158 ? 21.070 -0.275 -13.264 1.00 88.12 158 ILE A CA 1
ATOM 1247 C C . ILE A 1 158 ? 20.009 -0.999 -14.100 1.00 88.12 158 ILE A C 1
ATOM 1249 O O . ILE A 1 158 ? 18.798 -0.807 -13.922 1.00 88.12 158 ILE A O 1
ATOM 1253 N N . LYS A 1 159 ? 20.482 -1.823 -15.043 1.00 84.38 159 LYS A N 1
ATOM 1254 C CA . LYS A 1 159 ? 19.658 -2.485 -16.072 1.00 84.38 159 LYS A CA 1
ATOM 1255 C C . LYS A 1 159 ? 19.291 -3.933 -15.742 1.00 84.38 159 LYS A C 1
ATOM 1257 O O . LYS A 1 159 ? 18.218 -4.385 -16.149 1.00 84.38 159 LYS A O 1
ATOM 1262 N N . ASP A 1 160 ? 20.135 -4.637 -14.995 1.00 86.19 160 ASP A N 1
ATOM 1263 C CA . ASP A 1 160 ? 19.906 -6.027 -14.594 1.00 86.19 160 ASP A CA 1
ATOM 1264 C C . ASP A 1 160 ? 20.468 -6.312 -13.201 1.00 86.19 160 ASP A C 1
ATOM 1266 O O . ASP A 1 160 ? 21.304 -5.562 -12.692 1.00 86.19 160 ASP A O 1
ATOM 1270 N N . ILE A 1 161 ? 19.992 -7.407 -12.617 1.00 83.06 161 ILE A N 1
ATOM 1271 C CA . ILE A 1 161 ? 20.504 -8.014 -11.395 1.00 83.06 161 ILE A CA 1
ATOM 1272 C C . ILE A 1 161 ? 20.615 -9.525 -11.600 1.00 83.06 161 ILE A C 1
ATOM 1274 O O . ILE A 1 161 ? 19.765 -10.135 -12.252 1.00 83.06 161 ILE A O 1
ATOM 1278 N N . HIS A 1 162 ? 21.658 -10.120 -11.032 1.00 71.25 162 HIS A N 1
ATOM 1279 C CA . HIS A 1 162 ? 21.860 -11.567 -11.007 1.00 71.25 162 HIS A CA 1
ATOM 1280 C C . HIS A 1 162 ? 21.492 -12.146 -9.643 1.00 71.25 162 HIS A C 1
ATOM 1282 O O . HIS A 1 162 ? 21.776 -11.477 -8.622 1.00 71.25 162 HIS A O 1
#

pLDDT: mean 75.56, std 18.87, range [33.59, 94.62]